Protein AF-A0A7J6VCU6-F1 (afdb_monomer_lite)

Radius of gyration: 18.71 Å; chains: 1; bounding box: 43×38×64 Å

Structure (mmCIF, N/CA/C/O backbone):
data_AF-A0A7J6VCU6-F1
#
_entry.id   AF-A0A7J6VCU6-F1
#
loop_
_atom_site.group_PDB
_atom_site.id
_atom_site.type_symbol
_atom_site.label_atom_id
_atom_site.label_alt_id
_atom_site.label_comp_id
_atom_site.label_asym_id
_atom_site.label_entity_id
_atom_site.label_seq_id
_atom_site.pdbx_PDB_ins_code
_atom_site.Cartn_x
_atom_site.Cartn_y
_atom_site.Cartn_z
_atom_site.occupancy
_atom_site.B_iso_or_equiv
_atom_site.auth_seq_id
_atom_site.auth_comp_id
_atom_site.auth_asym_id
_atom_site.auth_atom_id
_atom_site.pdbx_PDB_model_num
ATOM 1 N N . MET A 1 1 ? 3.923 26.140 -6.708 1.00 47.62 1 MET A N 1
ATOM 2 C CA . MET A 1 1 ? 3.793 25.578 -5.350 1.00 47.62 1 MET A CA 1
ATOM 3 C C . MET A 1 1 ? 2.346 25.799 -4.961 1.00 47.62 1 MET A C 1
ATOM 5 O O . MET A 1 1 ? 1.935 26.948 -4.936 1.00 47.62 1 MET A O 1
ATOM 9 N N . SER A 1 2 ? 1.550 24.738 -4.857 1.00 60.22 2 SER A N 1
ATOM 10 C CA . SER A 1 2 ? 0.140 24.808 -4.463 1.00 60.22 2 SER A CA 1
ATOM 11 C C . SER A 1 2 ? 0.067 25.193 -2.984 1.00 60.22 2 SER A C 1
ATOM 13 O O . SER A 1 2 ? 0.631 24.487 -2.150 1.00 60.22 2 SER A O 1
ATOM 15 N N . ASP A 1 3 ? -0.572 26.319 -2.660 1.00 79.31 3 ASP A N 1
ATOM 16 C CA . ASP A 1 3 ? -0.788 26.720 -1.266 1.00 79.31 3 ASP A CA 1
ATOM 17 C C . ASP A 1 3 ? -1.781 25.751 -0.617 1.00 79.31 3 ASP A C 1
ATOM 19 O O . ASP A 1 3 ? -2.964 25.720 -0.961 1.00 79.31 3 ASP A O 1
ATOM 23 N N . VAL A 1 4 ? -1.283 24.924 0.303 1.00 76.50 4 VAL A N 1
ATOM 24 C CA . VAL A 1 4 ? -2.099 23.978 1.068 1.00 76.50 4 VAL A CA 1
ATOM 25 C C . VAL A 1 4 ? -2.828 24.748 2.175 1.00 76.50 4 VAL A C 1
ATOM 27 O O . VAL A 1 4 ? -2.163 25.404 2.981 1.00 76.50 4 VAL A O 1
ATOM 30 N N . PRO A 1 5 ? -4.171 24.689 2.257 1.00 79.25 5 PRO A N 1
ATOM 31 C CA . PRO A 1 5 ? -4.910 25.365 3.317 1.00 79.25 5 PRO A CA 1
ATOM 32 C C . PRO A 1 5 ? -4.478 24.884 4.717 1.00 79.25 5 PRO A C 1
ATOM 34 O O . PRO A 1 5 ? -4.238 23.686 4.901 1.00 79.25 5 PRO A O 1
ATOM 37 N N . PRO A 1 6 ? -4.417 25.768 5.732 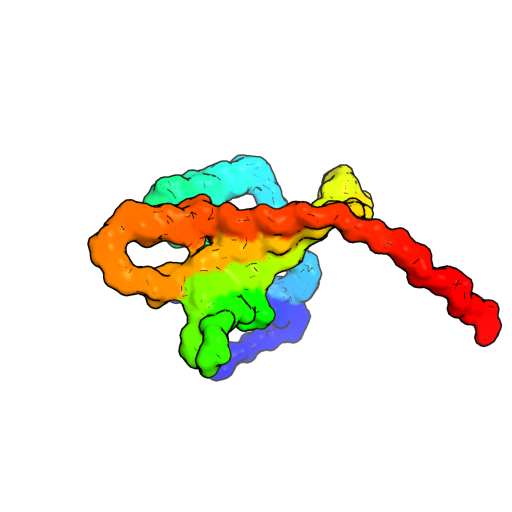1.00 77.44 6 PRO A N 1
ATOM 38 C CA . PRO A 1 6 ? -4.104 25.368 7.102 1.00 77.44 6 PRO A CA 1
ATOM 39 C C . PRO A 1 6 ? -5.054 24.270 7.594 1.00 77.44 6 PRO A C 1
ATOM 41 O O . PRO A 1 6 ? -6.272 24.398 7.477 1.00 77.44 6 PRO A O 1
ATOM 44 N N . GLY A 1 7 ? -4.503 23.189 8.150 1.00 71.12 7 GLY A N 1
ATOM 45 C CA . GLY A 1 7 ? -5.290 22.045 8.620 1.00 71.12 7 GLY A CA 1
ATOM 46 C C . GLY A 1 7 ? -5.612 20.997 7.550 1.00 71.12 7 GLY A C 1
ATOM 47 O O . GLY A 1 7 ? -6.357 20.063 7.842 1.00 71.12 7 GLY A O 1
ATOM 48 N N . PHE A 1 8 ? -5.054 21.120 6.343 1.00 70.25 8 PHE A N 1
ATOM 49 C CA . PHE A 1 8 ? -5.194 20.144 5.263 1.00 70.25 8 PHE A CA 1
ATOM 50 C C . PHE A 1 8 ? -3.838 19.547 4.858 1.00 70.25 8 PHE A C 1
ATOM 52 O O . PHE A 1 8 ? -2.791 20.172 5.003 1.00 70.25 8 PHE A O 1
ATOM 59 N N . ILE A 1 9 ? -3.872 18.323 4.337 1.00 71.00 9 ILE A N 1
ATOM 60 C CA . ILE A 1 9 ? -2.768 17.621 3.681 1.00 71.00 9 ILE A CA 1
ATOM 61 C C . ILE A 1 9 ? -3.106 17.551 2.192 1.00 71.00 9 ILE A C 1
ATOM 63 O O . ILE A 1 9 ? -4.227 17.194 1.829 1.00 71.00 9 ILE A O 1
ATOM 67 N N . ALA A 1 10 ? -2.147 17.888 1.330 1.00 74.94 10 ALA A N 1
ATOM 68 C CA . ALA A 1 10 ? -2.282 17.733 -0.114 1.00 74.94 10 ALA A CA 1
ATOM 69 C C . ALA A 1 10 ? -1.760 16.359 -0.551 1.00 74.94 10 ALA A C 1
ATOM 71 O O . ALA A 1 10 ? -0.588 16.042 -0.345 1.00 74.94 10 ALA A O 1
ATOM 72 N N . ILE A 1 11 ? -2.627 15.555 -1.165 1.00 64.81 11 ILE A N 1
ATOM 73 C CA . ILE A 1 11 ? -2.268 14.289 -1.805 1.00 64.81 11 ILE A CA 1
ATOM 74 C C . ILE A 1 11 ? -2.185 14.533 -3.315 1.00 64.81 11 ILE A C 1
ATOM 76 O O . ILE A 1 11 ? -3.211 14.836 -3.928 1.00 64.81 11 ILE A O 1
ATOM 80 N N . PRO A 1 12 ? -0.999 14.406 -3.935 1.00 54.47 12 PRO A N 1
ATOM 81 C CA . PRO A 1 12 ? -0.861 14.555 -5.378 1.00 54.47 12 PRO A CA 1
ATOM 82 C C . PRO A 1 12 ? -1.620 13.438 -6.103 1.00 54.47 12 PRO A C 1
ATOM 84 O O . PRO A 1 12 ? -1.376 12.262 -5.835 1.00 54.47 12 PRO A O 1
ATOM 87 N N . THR A 1 13 ? -2.504 13.787 -7.040 1.00 57.50 13 THR A N 1
ATOM 88 C CA . THR A 1 13 ? -3.185 12.819 -7.920 1.00 57.50 13 THR A CA 1
ATOM 89 C C . THR A 1 13 ? -2.992 13.188 -9.392 1.00 57.50 13 THR A C 1
ATOM 91 O O . THR A 1 13 ? -2.609 14.315 -9.713 1.00 57.50 13 THR A O 1
ATOM 94 N N . GLU A 1 14 ? -3.294 12.265 -10.311 1.00 50.50 14 GLU A N 1
ATOM 95 C CA . GLU A 1 14 ? -3.231 12.519 -11.763 1.00 50.50 14 GLU A CA 1
ATOM 96 C C . GLU A 1 14 ? -4.181 13.640 -12.231 1.00 50.50 14 GLU A C 1
ATOM 98 O O . GLU A 1 14 ? -3.988 14.219 -13.300 1.00 50.50 14 GLU A O 1
ATOM 103 N N . HIS A 1 15 ? -5.196 13.970 -11.426 1.00 61.53 15 HIS A N 1
ATOM 104 C CA . HIS A 1 15 ? -6.216 14.976 -11.729 1.00 61.53 15 HIS A CA 1
ATOM 105 C C . HIS A 1 15 ? -6.068 16.270 -10.908 1.00 61.53 15 HIS A C 1
ATOM 107 O O . HIS A 1 15 ? -6.957 17.121 -10.946 1.00 61.53 15 HIS A O 1
ATOM 113 N N . GLY A 1 16 ? -4.952 16.436 -10.190 1.00 67.75 16 GLY A N 1
ATOM 114 C CA . GLY A 1 16 ? -4.676 17.585 -9.322 1.00 67.75 16 GLY A CA 1
ATOM 115 C C . GLY A 1 16 ? -4.503 17.197 -7.852 1.00 67.75 16 GLY A C 1
ATOM 116 O O . GLY A 1 16 ? -4.662 16.037 -7.474 1.00 67.75 16 GLY A O 1
ATOM 117 N N . ASP A 1 17 ? -4.151 18.165 -7.010 1.00 69.25 17 ASP A N 1
ATOM 118 C CA . ASP A 1 17 ? -3.942 17.918 -5.581 1.00 69.25 17 ASP A CA 1
ATOM 119 C C . ASP A 1 17 ? -5.286 17.725 -4.860 1.00 69.25 17 ASP A C 1
ATOM 121 O O . ASP A 1 17 ? -6.175 18.578 -4.917 1.00 69.25 17 ASP A O 1
ATOM 125 N N . LEU A 1 18 ? -5.432 16.600 -4.160 1.00 69.75 18 LEU A N 1
ATOM 126 C CA . LEU A 1 18 ? -6.557 16.334 -3.272 1.00 69.75 18 LEU A CA 1
ATOM 127 C C . LEU A 1 18 ? -6.235 16.881 -1.878 1.00 69.75 18 LEU A C 1
ATOM 129 O O . LEU A 1 18 ? -5.308 16.407 -1.224 1.00 69.75 18 LEU A O 1
ATOM 133 N N . PHE A 1 19 ? -7.015 17.849 -1.399 1.00 76.38 19 PHE A N 1
ATOM 134 C CA . PHE A 1 19 ? -6.862 18.398 -0.052 1.00 76.38 19 PHE A CA 1
ATOM 135 C C . PHE A 1 19 ? -7.726 17.622 0.942 1.00 76.38 19 PHE A C 1
ATOM 137 O O . PHE A 1 19 ? -8.955 17.687 0.893 1.00 76.38 19 PHE A O 1
ATOM 144 N N . LEU A 1 20 ? -7.091 16.907 1.868 1.00 69.19 20 LEU A N 1
ATOM 145 C CA . LEU A 1 20 ? -7.770 16.206 2.958 1.00 69.19 20 LEU A CA 1
ATOM 146 C C . LEU A 1 20 ? -7.536 16.927 4.276 1.00 69.19 20 LEU A C 1
ATOM 148 O O . LEU A 1 20 ? -6.405 17.278 4.590 1.00 69.19 20 LEU A O 1
ATOM 152 N N . ALA A 1 21 ? -8.588 17.124 5.066 1.00 70.00 21 ALA A N 1
ATOM 153 C CA . ALA A 1 21 ? -8.430 17.651 6.415 1.00 70.00 21 ALA A CA 1
ATOM 154 C C . ALA A 1 21 ? -7.552 16.705 7.254 1.00 70.00 21 ALA A C 1
ATOM 156 O O . ALA A 1 21 ? -7.650 15.479 7.140 1.00 70.00 21 ALA A O 1
ATOM 157 N N . ILE A 1 22 ? -6.710 17.261 8.121 1.00 60.53 22 ILE A N 1
ATOM 158 C CA . ILE A 1 22 ? -5.933 16.478 9.085 1.00 60.53 22 ILE A CA 1
ATOM 159 C C . ILE A 1 22 ? -6.909 15.674 9.956 1.00 60.53 22 ILE A C 1
ATOM 161 O O . ILE A 1 22 ? -7.876 16.212 10.491 1.00 60.53 22 ILE A O 1
ATOM 165 N N . GLY A 1 23 ? -6.671 14.366 10.069 1.00 61.97 23 GLY A N 1
ATOM 166 C CA . GLY A 1 23 ? -7.568 13.438 10.767 1.00 61.97 23 GLY A CA 1
ATOM 167 C C . GLY A 1 23 ? -8.668 12.823 9.895 1.00 61.97 23 GLY A C 1
ATOM 168 O O . GLY A 1 23 ? -9.434 12.000 10.399 1.00 61.97 23 GLY A O 1
ATOM 169 N N . PHE A 1 24 ? -8.741 13.156 8.600 1.00 62.34 24 PHE A N 1
ATOM 170 C CA . PHE A 1 24 ? -9.598 12.440 7.654 1.00 62.34 24 PHE A CA 1
ATOM 171 C C . PHE A 1 24 ? -9.201 10.959 7.609 1.00 62.34 24 PHE A C 1
ATOM 173 O O . PHE A 1 24 ? -8.054 10.617 7.320 1.00 62.34 24 PHE A O 1
ATOM 180 N N . LYS A 1 25 ? -10.157 10.074 7.904 1.00 61.59 25 LYS A N 1
ATOM 181 C CA . LYS A 1 25 ? -9.966 8.622 7.853 1.00 61.59 25 LYS A CA 1
ATOM 182 C C . LYS A 1 25 ? -10.743 8.048 6.682 1.00 61.59 25 LYS A C 1
ATOM 184 O O . LYS A 1 25 ? -11.918 8.353 6.488 1.00 61.59 25 LYS A O 1
ATOM 189 N N . PHE A 1 26 ? -10.090 7.175 5.928 1.00 65.62 26 PHE A N 1
ATOM 190 C CA . PHE A 1 26 ? -10.750 6.397 4.896 1.00 65.62 26 PHE A CA 1
ATOM 191 C C . PHE A 1 26 ? -11.660 5.342 5.547 1.00 65.62 26 PHE A C 1
ATOM 193 O O . PHE A 1 26 ? -11.179 4.334 6.056 1.00 65.62 26 PHE A O 1
ATOM 200 N N . ALA A 1 27 ? -12.970 5.600 5.561 1.00 67.62 27 ALA A N 1
ATOM 201 C CA . ALA A 1 27 ? -13.993 4.718 6.133 1.00 67.62 27 ALA A CA 1
ATOM 202 C C . ALA A 1 27 ? -15.144 4.468 5.132 1.00 67.62 27 ALA A C 1
ATOM 204 O O . ALA A 1 27 ? -16.281 4.877 5.381 1.00 67.62 27 ALA A O 1
ATOM 205 N N . PRO A 1 28 ? -14.859 3.862 3.964 1.00 72.94 28 PRO A N 1
ATOM 206 C CA . PRO A 1 28 ? -15.880 3.562 2.966 1.00 72.94 28 PRO A CA 1
ATOM 207 C C . PRO A 1 28 ? -16.842 2.478 3.467 1.00 72.94 28 PRO A C 1
ATOM 209 O O . PRO A 1 28 ? -16.467 1.588 4.229 1.00 72.94 28 PRO A O 1
ATOM 212 N N . LYS A 1 29 ? -18.076 2.502 2.971 1.00 76.12 29 LYS A N 1
ATOM 213 C CA . LYS A 1 29 ? -19.034 1.403 3.163 1.00 76.12 29 LYS A CA 1
ATOM 214 C C . LYS A 1 29 ? -18.695 0.226 2.247 1.00 76.12 29 LYS A C 1
ATOM 216 O O . LYS A 1 29 ? -18.133 0.425 1.170 1.00 76.12 29 LYS A O 1
ATOM 221 N N . ASP A 1 30 ? -19.165 -0.976 2.581 1.00 79.81 30 ASP A N 1
ATOM 222 C CA . ASP A 1 30 ? -18.999 -2.178 1.740 1.00 79.81 30 ASP A CA 1
ATOM 223 C C . ASP A 1 30 ? -19.424 -1.947 0.284 1.00 79.81 30 ASP A C 1
ATOM 225 O O . ASP A 1 30 ? -18.744 -2.342 -0.661 1.00 79.81 30 ASP A O 1
ATOM 229 N N . VAL A 1 31 ? -20.534 -1.234 0.080 1.00 77.06 31 VAL A N 1
ATOM 230 C CA . VAL A 1 31 ? -21.025 -0.899 -1.262 1.00 77.06 31 VAL A CA 1
ATOM 231 C C . VAL A 1 31 ? -20.067 0.013 -2.032 1.00 77.06 31 VAL A C 1
ATOM 233 O O . VAL A 1 31 ? -19.946 -0.125 -3.248 1.00 77.06 31 VAL A O 1
ATOM 236 N N . GLU A 1 32 ? -19.378 0.926 -1.350 1.00 72.06 32 GLU A N 1
ATOM 237 C CA . GLU A 1 32 ? -18.408 1.847 -1.950 1.00 72.06 32 GLU A CA 1
ATOM 238 C C . GLU A 1 32 ? -17.106 1.109 -2.258 1.00 72.06 32 GLU A C 1
ATOM 240 O O . GLU A 1 32 ? -16.594 1.227 -3.373 1.00 72.06 32 GLU A O 1
ATOM 245 N N . LEU A 1 33 ? -16.640 0.260 -1.334 1.00 73.25 33 LEU A N 1
ATOM 246 C CA . LEU A 1 33 ? -15.521 -0.657 -1.558 1.00 73.25 33 LEU A CA 1
ATOM 247 C C . LEU A 1 33 ? -15.767 -1.534 -2.786 1.00 73.25 33 LEU A C 1
ATOM 249 O O . LEU A 1 33 ? -14.905 -1.644 -3.652 1.00 73.25 33 LEU A O 1
ATOM 253 N N . VAL A 1 34 ? -16.960 -2.110 -2.930 1.00 77.81 34 VAL A N 1
ATOM 254 C CA . VAL A 1 34 ? -17.261 -2.966 -4.081 1.00 77.81 34 VAL A CA 1
ATOM 255 C C . VAL A 1 34 ? -17.427 -2.151 -5.367 1.00 77.81 34 VAL A C 1
ATOM 257 O O . VAL A 1 34 ? -16.788 -2.463 -6.374 1.00 77.81 34 VAL A O 1
ATOM 260 N N . LYS A 1 35 ? -18.271 -1.108 -5.373 1.00 75.12 35 LYS A N 1
ATOM 261 C CA . LYS A 1 35 ? -18.627 -0.377 -6.606 1.00 75.12 35 LYS A CA 1
ATOM 262 C C . LYS A 1 35 ? -17.513 0.513 -7.138 1.00 75.12 35 LYS A C 1
ATOM 264 O O . LYS A 1 35 ? -17.380 0.608 -8.357 1.00 75.12 35 LYS A O 1
ATOM 269 N N . SER A 1 36 ? -16.770 1.167 -6.252 1.00 69.38 36 SER A N 1
ATOM 270 C CA . SER A 1 36 ? -15.818 2.216 -6.627 1.00 69.38 36 SER A CA 1
ATOM 271 C C . SER A 1 36 ? -14.366 1.755 -6.542 1.00 69.38 36 SER A C 1
ATOM 273 O O . SER A 1 36 ? -13.536 2.283 -7.274 1.00 69.38 36 SER A O 1
ATOM 275 N N . TYR A 1 37 ? -14.052 0.756 -5.707 1.00 72.38 37 TYR A N 1
ATOM 276 C CA . TYR A 1 37 ? -12.681 0.257 -5.550 1.00 72.38 37 TYR A CA 1
ATOM 277 C C . TYR A 1 37 ? -12.492 -1.094 -6.242 1.00 72.38 37 TYR A C 1
ATOM 279 O O . TYR A 1 37 ? -11.762 -1.187 -7.226 1.00 72.38 37 TYR A O 1
ATOM 287 N N . LEU A 1 38 ? -13.190 -2.140 -5.794 1.00 72.56 38 LEU A N 1
ATOM 288 C CA . LEU A 1 38 ? -13.012 -3.500 -6.304 1.00 72.56 38 LEU A CA 1
ATOM 289 C C . LEU A 1 38 ? -13.399 -3.611 -7.778 1.00 72.56 38 LEU A C 1
ATOM 291 O O . LEU A 1 38 ? -12.633 -4.138 -8.581 1.00 72.56 38 LEU A O 1
ATOM 295 N N . LYS A 1 39 ? -14.565 -3.074 -8.155 1.00 75.56 39 LYS A N 1
ATOM 296 C CA . LYS A 1 39 ? -15.022 -3.069 -9.548 1.00 75.56 39 LYS A CA 1
ATOM 297 C C . LYS A 1 39 ? -14.013 -2.360 -10.454 1.00 75.56 39 LYS A C 1
ATOM 299 O O . LYS A 1 39 ? -13.647 -2.906 -11.491 1.00 75.56 39 LYS A O 1
ATOM 304 N N . ASN A 1 40 ? -13.531 -1.184 -10.057 1.00 70.69 40 ASN A N 1
ATOM 305 C CA . ASN A 1 40 ? -12.560 -0.425 -10.845 1.00 70.69 40 ASN A CA 1
ATOM 306 C C . ASN A 1 40 ? -11.220 -1.164 -10.957 1.00 70.69 40 ASN A C 1
ATOM 308 O O . ASN A 1 40 ? -10.710 -1.290 -12.068 1.00 70.69 40 ASN A O 1
ATOM 312 N N . LYS A 1 41 ? -10.739 -1.775 -9.868 1.00 65.12 41 LYS A N 1
ATOM 313 C CA . LYS A 1 41 ? -9.526 -2.608 -9.863 1.00 65.12 41 LYS A CA 1
ATOM 314 C C . LYS A 1 41 ? -9.639 -3.843 -10.767 1.00 65.12 41 LYS A C 1
ATOM 316 O O . LYS A 1 41 ? -8.691 -4.191 -11.464 1.00 65.12 41 LYS A O 1
ATOM 321 N N . VAL A 1 42 ? -10.800 -4.500 -10.811 1.00 71.25 42 VAL A N 1
ATOM 322 C CA . VAL A 1 42 ? -11.036 -5.645 -11.714 1.00 71.25 42 VAL A CA 1
ATOM 323 C C . VAL A 1 42 ? -10.984 -5.215 -13.182 1.00 71.25 42 VAL A C 1
ATOM 325 O O . VAL A 1 42 ? -10.378 -5.912 -14.001 1.00 71.25 42 VAL A O 1
ATOM 328 N N . TYR A 1 43 ? -11.583 -4.064 -13.501 1.00 74.50 43 TYR A N 1
ATOM 329 C CA . TYR A 1 43 ? -11.661 -3.526 -14.861 1.00 74.50 43 TYR A CA 1
ATOM 330 C C . TYR A 1 43 ? -10.452 -2.672 -15.282 1.00 74.50 43 TYR A C 1
ATOM 332 O O . TYR A 1 43 ? -10.494 -2.123 -16.380 1.00 74.50 43 TYR A O 1
ATOM 340 N N . GLY A 1 44 ? -9.413 -2.539 -14.447 1.00 66.19 44 GLY A N 1
ATOM 341 C CA . GLY A 1 44 ? -8.241 -1.702 -14.747 1.00 66.19 44 GLY A CA 1
ATOM 342 C C . GLY A 1 44 ? -8.592 -0.223 -14.949 1.00 66.19 44 GLY A C 1
ATOM 343 O O . GLY A 1 44 ? -8.024 0.445 -15.805 1.00 66.19 44 GLY A O 1
ATOM 344 N N . ARG A 1 45 ? -9.610 0.274 -14.236 1.00 67.75 45 ARG A N 1
ATOM 345 C CA . ARG A 1 45 ? -10.018 1.687 -14.276 1.00 67.75 45 ARG A CA 1
ATOM 346 C C . ARG A 1 45 ? -9.250 2.478 -13.226 1.00 67.75 45 ARG A C 1
ATOM 348 O O . ARG A 1 45 ? -8.891 1.916 -12.192 1.00 67.75 45 ARG A O 1
ATOM 355 N N . SER A 1 46 ? -9.083 3.780 -13.461 1.00 60.09 46 SER A N 1
ATOM 356 C CA . SER A 1 46 ? -8.441 4.677 -12.501 1.00 60.09 46 SER A CA 1
ATOM 357 C C . SER A 1 46 ? -9.124 4.597 -11.135 1.00 60.09 46 SER A C 1
ATOM 359 O O . SER A 1 46 ? -10.357 4.602 -11.010 1.00 60.09 46 SER A O 1
ATOM 361 N N . MET A 1 47 ? -8.302 4.449 -10.099 1.00 63.72 47 MET A N 1
ATOM 362 C CA . MET A 1 47 ? -8.781 4.386 -8.726 1.00 63.72 47 MET A CA 1
ATOM 363 C C . MET A 1 47 ? -9.125 5.798 -8.236 1.00 63.72 47 MET A C 1
ATOM 365 O O . MET A 1 47 ? -8.462 6.755 -8.628 1.00 63.72 47 MET A O 1
ATOM 369 N N . PRO A 1 48 ? -10.125 5.958 -7.346 1.00 57.88 48 PRO A N 1
ATOM 370 C CA . PRO A 1 48 ? -10.518 7.277 -6.838 1.00 57.88 48 PRO A CA 1
ATOM 371 C C . PRO A 1 48 ? -9.393 8.022 -6.104 1.00 57.88 48 PRO A C 1
ATOM 373 O O . PRO A 1 48 ? -9.442 9.240 -5.977 1.00 57.88 48 PRO A O 1
ATOM 376 N N . CYS A 1 49 ? -8.406 7.286 -5.590 1.00 55.81 49 CYS A N 1
ATOM 377 C CA . CYS A 1 49 ? -7.198 7.823 -4.986 1.00 55.81 49 CYS A CA 1
ATOM 378 C C . CYS A 1 49 ? -6.082 6.785 -5.141 1.00 55.81 49 CYS A C 1
ATOM 380 O O . CYS A 1 49 ? -6.221 5.649 -4.677 1.00 55.81 49 CYS A O 1
ATOM 382 N N . GLU A 1 50 ? -4.990 7.167 -5.795 1.00 54.06 50 GLU A N 1
ATOM 383 C CA . GLU A 1 50 ? -3.731 6.439 -5.715 1.00 54.06 50 GLU A CA 1
ATOM 384 C C . GLU A 1 50 ? -2.883 7.113 -4.650 1.00 54.06 50 GLU A C 1
ATOM 386 O O . GLU A 1 50 ? -2.346 8.202 -4.843 1.00 54.06 50 GLU A O 1
ATOM 391 N N . VAL A 1 51 ? -2.801 6.481 -3.484 1.00 50.44 51 VAL A N 1
ATOM 392 C CA . VAL A 1 51 ? -1.943 6.964 -2.409 1.00 50.44 51 VAL A CA 1
ATOM 393 C C . VAL A 1 51 ? -0.498 6.642 -2.794 1.00 50.44 51 VAL A C 1
ATOM 395 O O . VAL A 1 51 ? 0.003 5.544 -2.558 1.00 50.44 51 VAL A O 1
ATOM 398 N N . ALA A 1 52 ? 0.155 7.590 -3.464 1.00 48.00 52 ALA A N 1
ATOM 399 C CA . ALA A 1 52 ? 1.578 7.536 -3.761 1.00 48.00 52 ALA A CA 1
ATOM 400 C C . ALA A 1 52 ? 2.368 7.988 -2.522 1.00 48.00 52 ALA A C 1
ATOM 402 O O . ALA A 1 52 ? 2.865 9.112 -2.454 1.00 48.00 52 ALA A O 1
ATOM 403 N N . GLU A 1 53 ? 2.466 7.122 -1.514 1.00 53.66 53 GLU A N 1
ATOM 404 C CA . GLU A 1 53 ? 3.308 7.375 -0.340 1.00 53.66 53 GLU A CA 1
ATOM 405 C C . GLU A 1 53 ? 4.791 7.292 -0.751 1.00 53.66 53 GLU A C 1
ATOM 407 O O . GLU A 1 53 ? 5.349 6.214 -0.966 1.00 53.66 53 GLU A O 1
ATOM 412 N N . ARG A 1 54 ? 5.429 8.461 -0.933 1.00 53.06 54 ARG A N 1
ATOM 413 C CA . ARG A 1 54 ? 6.845 8.577 -1.339 1.00 53.06 54 ARG A CA 1
ATOM 414 C C . ARG A 1 54 ? 7.808 7.995 -0.304 1.00 53.06 54 ARG A C 1
ATOM 416 O O . ARG A 1 54 ? 8.860 7.503 -0.698 1.00 53.06 54 ARG A O 1
ATOM 423 N N . ASP A 1 55 ? 7.423 7.994 0.967 1.00 62.75 55 ASP A N 1
ATOM 424 C CA . ASP A 1 55 ? 8.266 7.547 2.083 1.00 62.75 55 ASP A CA 1
ATOM 425 C C . ASP A 1 55 ? 8.325 6.012 2.221 1.00 62.75 55 ASP A C 1
ATOM 427 O O . ASP A 1 55 ? 9.112 5.480 2.998 1.00 62.75 55 ASP A O 1
ATOM 431 N N . ASN A 1 56 ? 7.556 5.287 1.400 1.00 78.88 56 ASN A N 1
ATOM 432 C CA . ASN A 1 56 ? 7.417 3.830 1.461 1.00 78.88 56 ASN A CA 1
ATOM 433 C C . ASN A 1 56 ? 8.191 3.097 0.351 1.00 78.88 56 ASN A C 1
ATOM 435 O O . ASN A 1 56 ? 7.911 1.934 0.054 1.00 78.88 56 ASN A O 1
ATOM 439 N N . GLN A 1 57 ? 9.130 3.767 -0.321 1.00 88.50 57 GLN A N 1
ATOM 440 C CA . GLN A 1 57 ? 9.859 3.204 -1.460 1.00 88.50 57 GLN A CA 1
ATOM 441 C C . GLN A 1 57 ? 10.928 2.193 -1.031 1.00 88.50 57 GLN A C 1
ATOM 443 O O . GLN A 1 57 ? 11.762 2.464 -0.172 1.00 88.50 57 GLN A O 1
ATOM 448 N N . ILE A 1 58 ? 10.954 1.045 -1.706 1.00 87.38 58 ILE A N 1
ATOM 449 C CA . ILE A 1 58 ? 12.057 0.085 -1.658 1.00 87.38 58 ILE A CA 1
ATOM 450 C C . ILE A 1 58 ? 12.900 0.299 -2.908 1.00 87.38 58 ILE A C 1
ATOM 452 O O . ILE A 1 58 ? 12.414 0.119 -4.029 1.00 87.38 58 ILE A O 1
ATOM 456 N N . LEU A 1 59 ? 14.156 0.683 -2.709 1.00 89.69 59 LEU A N 1
ATOM 457 C CA . LEU A 1 59 ? 15.116 0.904 -3.782 1.00 89.69 59 LEU A CA 1
ATOM 458 C C . LEU A 1 59 ? 15.923 -0.366 -4.079 1.00 89.69 59 LEU A C 1
ATOM 460 O O . LEU A 1 59 ? 16.028 -1.265 -3.246 1.00 89.69 59 LEU A O 1
ATOM 464 N N . ASP A 1 60 ? 16.477 -0.429 -5.285 1.00 86.44 60 ASP A N 1
ATOM 465 C CA . ASP A 1 60 ? 17.491 -1.415 -5.657 1.00 86.44 60 ASP A CA 1
ATOM 466 C C . ASP A 1 60 ? 18.812 -1.153 -4.908 1.00 86.44 60 ASP A C 1
ATOM 468 O O . ASP A 1 60 ? 18.994 -0.100 -4.296 1.00 86.44 60 ASP A O 1
ATOM 472 N N . MET A 1 61 ? 19.763 -2.082 -4.990 1.00 86.31 61 MET A N 1
ATOM 473 C CA . MET A 1 61 ? 21.058 -2.021 -4.297 1.00 86.31 61 MET A CA 1
ATOM 474 C C . MET A 1 61 ? 21.851 -0.737 -4.586 1.00 86.31 61 MET A C 1
ATOM 476 O O . MET A 1 61 ? 22.583 -0.247 -3.728 1.00 86.31 61 MET A O 1
ATOM 480 N N . ASN A 1 62 ? 21.697 -0.181 -5.789 1.00 90.50 62 ASN A N 1
ATOM 481 C CA . ASN A 1 62 ? 22.361 1.052 -6.215 1.00 90.50 62 ASN A CA 1
ATOM 482 C C . ASN A 1 62 ? 21.616 2.328 -5.775 1.00 90.50 62 ASN A C 1
ATOM 484 O O . ASN A 1 62 ? 22.098 3.430 -6.023 1.00 90.50 62 ASN A O 1
ATOM 488 N N . HIS A 1 63 ? 20.453 2.190 -5.127 1.00 85.19 63 HIS A N 1
ATOM 489 C CA . HIS A 1 63 ? 19.579 3.276 -4.670 1.00 85.19 63 HIS A CA 1
ATOM 490 C C . HIS A 1 63 ? 19.123 4.268 -5.759 1.00 85.19 63 HIS A C 1
ATOM 492 O O . HIS A 1 63 ? 18.695 5.379 -5.457 1.00 85.19 63 HIS A O 1
ATOM 498 N N . ASP A 1 64 ? 19.175 3.876 -7.029 1.00 86.44 64 ASP A N 1
ATOM 499 C CA . ASP A 1 64 ? 18.826 4.704 -8.190 1.00 86.44 64 ASP A CA 1
ATOM 500 C C . ASP A 1 64 ? 17.474 4.327 -8.817 1.00 86.44 64 ASP A C 1
ATOM 502 O O . ASP A 1 64 ? 16.874 5.106 -9.562 1.00 86.44 64 ASP A O 1
ATOM 506 N N . LYS A 1 65 ? 16.964 3.135 -8.494 1.00 86.81 65 LYS A N 1
ATOM 507 C CA . LYS A 1 65 ? 15.720 2.591 -9.035 1.00 86.81 65 LYS A CA 1
ATOM 508 C C . LYS A 1 65 ? 14.779 2.147 -7.924 1.00 86.81 65 LYS A C 1
ATOM 510 O O . LYS A 1 65 ? 15.134 1.332 -7.081 1.00 86.81 65 LYS A O 1
ATOM 515 N N . VAL A 1 66 ? 13.534 2.617 -7.978 1.00 89.06 66 VAL A N 1
ATOM 516 C CA . VAL A 1 66 ? 12.452 2.145 -7.102 1.00 89.06 66 VAL A CA 1
ATOM 517 C C . VAL A 1 66 ? 11.951 0.789 -7.594 1.00 89.06 66 VAL A C 1
ATOM 519 O O . VAL A 1 66 ? 11.420 0.698 -8.704 1.00 89.06 66 VAL A O 1
ATOM 522 N N . LEU A 1 67 ? 12.079 -0.246 -6.766 1.00 89.69 67 LEU A N 1
ATOM 523 C CA . LEU A 1 67 ? 11.613 -1.602 -7.055 1.00 89.69 67 LEU A CA 1
ATOM 524 C C . LEU A 1 67 ? 10.167 -1.838 -6.607 1.00 89.69 67 LEU A C 1
ATOM 526 O O . LEU A 1 67 ? 9.382 -2.469 -7.314 1.00 89.69 67 LEU A O 1
ATOM 530 N N . ALA A 1 68 ? 9.801 -1.337 -5.433 1.00 88.94 68 ALA A N 1
ATOM 531 C CA . ALA A 1 68 ? 8.500 -1.601 -4.833 1.00 88.94 68 ALA A CA 1
ATOM 532 C C . ALA A 1 68 ? 8.105 -0.503 -3.842 1.00 88.94 68 ALA A C 1
ATOM 534 O O . ALA A 1 68 ? 8.901 0.376 -3.518 1.00 88.94 68 ALA A O 1
ATOM 535 N N . TYR A 1 69 ? 6.876 -0.592 -3.350 1.00 88.00 69 TYR A N 1
ATOM 536 C CA . TYR A 1 69 ? 6.334 0.225 -2.272 1.00 88.00 69 TYR A CA 1
ATOM 537 C C . TYR A 1 69 ? 5.907 -0.691 -1.123 1.00 88.00 69 TYR A C 1
ATOM 539 O O . TYR A 1 69 ? 5.321 -1.745 -1.384 1.00 88.00 69 TYR A O 1
ATOM 547 N N . LYS A 1 70 ? 6.203 -0.309 0.122 1.00 86.38 70 LYS A N 1
ATOM 548 C CA . LYS A 1 70 ? 5.880 -1.071 1.335 1.00 86.38 70 LYS A CA 1
ATOM 549 C C . LYS A 1 70 ? 4.970 -0.270 2.260 1.00 86.38 70 LYS A C 1
ATOM 551 O O . LYS A 1 70 ? 5.424 0.684 2.876 1.00 86.38 70 LYS A O 1
ATOM 556 N N . ASN A 1 71 ? 3.739 -0.724 2.441 1.00 84.12 71 ASN A N 1
ATOM 557 C CA . ASN A 1 71 ? 2.821 -0.161 3.427 1.00 84.12 71 ASN A CA 1
ATOM 558 C C . ASN A 1 71 ? 2.808 -1.037 4.681 1.00 84.12 71 ASN A C 1
ATOM 560 O O . ASN A 1 71 ? 2.776 -2.264 4.581 1.00 84.12 71 ASN A O 1
ATOM 564 N N . VAL A 1 72 ? 2.808 -0.421 5.860 1.00 81.38 72 VAL A N 1
ATOM 565 C CA . VAL A 1 72 ? 2.654 -1.131 7.136 1.00 81.38 72 VAL A CA 1
ATOM 566 C C . VAL A 1 72 ? 1.254 -0.864 7.668 1.00 81.38 72 VAL A C 1
ATOM 568 O O . VAL A 1 72 ? 0.881 0.279 7.915 1.00 81.38 72 VAL A O 1
ATOM 571 N N . LEU A 1 73 ? 0.473 -1.926 7.831 1.00 82.25 73 LEU A N 1
ATOM 572 C CA . LEU A 1 73 ? -0.878 -1.884 8.368 1.00 82.25 73 LEU A CA 1
ATOM 573 C C . LEU A 1 73 ? -0.904 -2.569 9.730 1.00 82.25 73 LEU A C 1
ATOM 575 O O . LEU A 1 73 ? -0.262 -3.601 9.927 1.00 82.25 73 LEU A O 1
ATOM 579 N N . VAL A 1 74 ? -1.698 -2.032 10.649 1.00 77.50 74 VAL A N 1
ATOM 580 C CA . VAL A 1 74 ? -2.001 -2.693 11.919 1.00 77.50 74 VAL A CA 1
ATOM 581 C C . VAL A 1 74 ? -3.475 -3.044 11.942 1.00 77.50 74 VAL A C 1
ATOM 583 O O . VAL A 1 74 ? -4.323 -2.225 11.584 1.00 77.50 74 VAL A O 1
ATOM 586 N N . PHE A 1 75 ? -3.780 -4.278 12.328 1.00 75.50 75 PHE A N 1
ATOM 587 C CA . PHE A 1 75 ? -5.162 -4.727 12.402 1.00 75.50 75 PHE A CA 1
ATOM 588 C C . PHE A 1 75 ? -5.817 -4.229 13.693 1.00 75.50 75 PHE A C 1
ATOM 590 O O . PHE A 1 75 ? -5.184 -4.234 14.748 1.00 75.50 75 PHE A O 1
ATOM 597 N N . TYR A 1 76 ? -7.083 -3.830 13.621 1.00 73.88 76 TYR A N 1
ATOM 598 C CA . TYR A 1 76 ? -7.881 -3.418 14.775 1.00 73.88 76 TYR A CA 1
ATOM 599 C C . TYR A 1 76 ? -9.016 -4.418 14.987 1.00 73.88 76 TYR A C 1
ATOM 601 O O . TYR A 1 76 ? -9.646 -4.863 14.030 1.00 73.88 76 TYR A O 1
ATOM 609 N N . GLN A 1 77 ? -9.280 -4.770 16.240 1.00 64.94 77 GLN A N 1
ATOM 610 C CA . GLN A 1 77 ? -10.421 -5.586 16.631 1.00 64.94 77 GLN A CA 1
ATOM 611 C C . GLN A 1 77 ?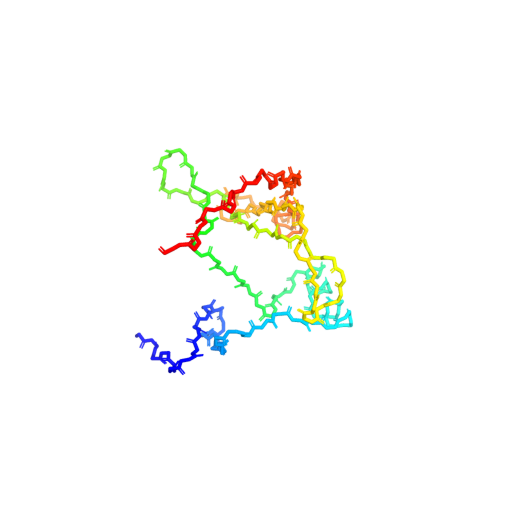 -11.627 -4.689 16.942 1.00 64.94 77 GLN A C 1
ATOM 613 O O . GLN A 1 77 ? -11.516 -3.765 17.745 1.00 64.94 77 GLN A O 1
ATOM 618 N N . GLY A 1 78 ? -12.788 -5.006 16.363 1.00 72.38 78 GLY A N 1
ATOM 619 C CA . GLY A 1 78 ? -14.032 -4.246 16.534 1.00 72.38 78 GLY A CA 1
ATOM 620 C C . GLY A 1 78 ? -14.237 -3.167 15.467 1.00 72.38 78 GLY A C 1
ATOM 621 O O . GLY A 1 78 ? -13.475 -3.072 14.507 1.00 72.38 78 GLY A O 1
ATOM 622 N N . ASP A 1 79 ? -15.285 -2.362 15.633 1.00 63.28 79 ASP A N 1
ATOM 623 C CA . ASP A 1 79 ? -15.696 -1.380 14.630 1.00 63.28 79 ASP A CA 1
ATOM 624 C C . ASP A 1 79 ? -15.004 -0.024 14.814 1.00 63.28 79 ASP A C 1
ATOM 626 O O . ASP A 1 79 ? -14.838 0.489 15.925 1.00 63.28 79 ASP A O 1
ATOM 630 N N . SER A 1 80 ? -14.644 0.608 13.697 1.00 53.97 80 SER A N 1
ATOM 631 C CA . SER A 1 80 ? -14.214 2.009 13.688 1.00 53.97 80 SER A CA 1
ATOM 632 C C . SER A 1 80 ? -15.327 2.919 14.237 1.00 53.97 80 SER A C 1
ATOM 634 O O . SER A 1 80 ? -16.494 2.711 13.898 1.00 53.97 80 SER A O 1
ATOM 636 N N . PRO A 1 81 ? -15.013 3.955 15.041 1.00 59.44 81 PRO A N 1
ATOM 637 C CA . PRO A 1 81 ? -13.679 4.427 15.433 1.00 59.44 81 PRO A CA 1
ATOM 638 C C . PRO A 1 81 ? -13.128 3.798 16.723 1.00 59.44 81 PRO A C 1
ATOM 640 O O . PRO A 1 81 ? -12.013 4.132 17.114 1.00 59.44 81 PRO A O 1
ATOM 643 N N . ASN A 1 82 ? -13.889 2.923 17.382 1.00 65.38 82 ASN A N 1
ATOM 644 C CA . ASN A 1 82 ? -13.610 2.433 18.738 1.00 65.38 82 ASN A CA 1
ATOM 645 C C . ASN A 1 82 ? -12.835 1.105 18.762 1.00 65.38 82 ASN A C 1
ATOM 647 O O . ASN A 1 82 ? -12.708 0.484 19.816 1.00 65.38 82 ASN A O 1
ATOM 651 N N . GLY A 1 83 ? -12.355 0.648 17.604 1.00 67.19 83 GLY A N 1
ATOM 652 C CA . GLY A 1 83 ? -11.584 -0.581 17.488 1.00 67.19 83 GLY A CA 1
ATOM 653 C C . GLY A 1 83 ? -10.301 -0.537 18.320 1.00 67.19 83 GLY A C 1
ATOM 654 O O . GLY A 1 83 ? -9.633 0.493 18.415 1.00 67.19 83 GLY A O 1
ATOM 655 N N . VAL A 1 84 ? -9.940 -1.678 18.901 1.00 73.25 84 VAL A N 1
ATOM 656 C CA . VAL A 1 84 ? -8.723 -1.844 19.703 1.00 73.25 84 VAL A CA 1
ATOM 657 C C . VAL A 1 84 ? -7.602 -2.339 18.800 1.00 73.25 84 VAL A C 1
ATOM 659 O O . VAL A 1 84 ? -7.768 -3.321 18.080 1.00 73.25 84 VAL A O 1
ATOM 662 N N . MET A 1 85 ? -6.460 -1.656 18.823 1.00 73.69 85 MET A N 1
ATOM 663 C CA . MET A 1 85 ? -5.278 -2.055 18.059 1.00 73.69 85 MET A CA 1
ATOM 664 C C . MET A 1 85 ? -4.850 -3.470 18.464 1.00 73.69 85 MET A C 1
ATOM 666 O O . MET A 1 85 ? -4.720 -3.775 19.648 1.00 73.69 85 MET A O 1
ATOM 670 N N . SER A 1 86 ? -4.647 -4.342 17.483 1.00 77.44 86 SER A N 1
ATOM 671 C CA . SER A 1 86 ? -4.171 -5.704 17.714 1.00 77.44 86 SER A CA 1
ATOM 672 C C . SER A 1 86 ? -2.646 -5.789 17.612 1.00 77.44 86 SER A C 1
ATOM 674 O O . SER A 1 86 ? -1.978 -4.877 17.131 1.00 77.44 86 SER A O 1
ATOM 676 N N . LYS A 1 87 ? -2.106 -6.946 17.998 1.00 83.25 87 LYS A N 1
ATOM 677 C CA . LYS A 1 87 ? -0.691 -7.310 17.832 1.00 83.25 87 LYS A CA 1
ATOM 678 C C . LYS A 1 87 ? -0.326 -7.748 16.404 1.00 83.25 87 LYS A C 1
ATOM 680 O O . LYS A 1 87 ? 0.822 -8.106 16.147 1.00 83.25 87 LYS A O 1
ATOM 685 N N . TYR A 1 88 ? -1.285 -7.772 15.478 1.00 79.50 88 TYR A N 1
ATOM 686 C CA . TYR A 1 88 ? -1.035 -8.181 14.100 1.00 79.50 88 TYR A CA 1
ATOM 687 C C . TYR A 1 88 ? -0.606 -6.994 13.247 1.00 79.50 88 TYR A C 1
ATOM 689 O O . TYR A 1 88 ? -1.365 -6.042 13.045 1.00 79.50 88 TYR A O 1
ATOM 697 N N . VAL A 1 89 ? 0.597 -7.112 12.695 1.00 80.06 89 VAL A N 1
ATOM 698 C CA . VAL A 1 89 ? 1.171 -6.175 11.733 1.00 80.06 89 VAL A CA 1
ATOM 699 C C . VAL A 1 89 ? 1.226 -6.852 10.369 1.00 80.06 89 VAL A C 1
ATOM 701 O O . VAL A 1 89 ? 1.667 -7.997 10.240 1.00 80.06 89 VAL A O 1
ATOM 704 N N . VAL A 1 90 ? 0.766 -6.147 9.341 1.00 83.62 90 VAL A N 1
ATOM 705 C CA . VAL A 1 90 ? 0.825 -6.582 7.946 1.00 83.62 90 VAL A CA 1
ATOM 706 C C . VAL A 1 90 ? 1.718 -5.623 7.182 1.00 83.62 90 VAL A C 1
ATOM 708 O O . VAL A 1 90 ? 1.433 -4.435 7.089 1.00 83.62 90 VAL A O 1
ATOM 711 N N . GLU A 1 91 ? 2.786 -6.145 6.601 1.00 86.06 91 GLU A N 1
ATOM 712 C CA . GLU A 1 91 ? 3.607 -5.425 5.635 1.00 86.06 91 GLU A CA 1
ATOM 713 C C . GLU A 1 91 ? 3.113 -5.799 4.231 1.00 86.06 91 GLU A C 1
ATOM 715 O O . GLU A 1 91 ? 3.270 -6.940 3.794 1.00 86.06 91 GLU A O 1
ATOM 720 N N . GLU A 1 92 ? 2.472 -4.861 3.539 1.00 88.19 92 GLU A N 1
ATOM 721 C CA . GLU A 1 92 ? 2.011 -5.011 2.156 1.00 88.19 92 GLU A CA 1
ATOM 722 C C . GLU A 1 92 ? 3.074 -4.466 1.196 1.00 88.19 92 GLU A C 1
ATOM 724 O O . GLU A 1 92 ? 3.493 -3.318 1.313 1.00 88.19 92 GLU A O 1
ATOM 729 N N . TYR A 1 93 ? 3.475 -5.266 0.212 1.00 88.44 93 TYR A N 1
ATOM 730 C CA . TYR A 1 93 ? 4.462 -4.931 -0.806 1.00 88.44 93 TYR A CA 1
ATOM 731 C C . TYR A 1 93 ? 3.808 -4.897 -2.186 1.00 88.44 93 TYR A C 1
ATOM 733 O O . TYR A 1 93 ? 3.219 -5.886 -2.641 1.00 88.44 93 TYR A O 1
ATOM 741 N N . ARG A 1 94 ? 3.954 -3.767 -2.880 1.00 89.44 94 ARG A N 1
ATOM 742 C CA . ARG A 1 94 ? 3.469 -3.560 -4.251 1.00 89.44 94 ARG A CA 1
ATOM 743 C C . ARG A 1 94 ? 4.644 -3.338 -5.183 1.00 89.44 94 ARG A C 1
ATOM 745 O O . ARG A 1 94 ? 5.457 -2.449 -4.941 1.00 89.44 94 ARG A O 1
ATOM 752 N N . LEU A 1 95 ? 4.737 -4.125 -6.249 1.00 86.62 95 LEU A N 1
ATOM 753 C CA . LEU A 1 95 ? 5.795 -3.942 -7.239 1.00 86.62 95 LEU A CA 1
ATOM 754 C C . LEU A 1 95 ? 5.586 -2.616 -7.979 1.00 86.62 95 LEU A C 1
ATOM 756 O O . LEU A 1 95 ? 4.464 -2.290 -8.361 1.00 86.62 95 LEU A O 1
ATOM 760 N N . ASN A 1 96 ? 6.659 -1.860 -8.208 1.00 83.88 96 ASN A N 1
ATOM 761 C CA . ASN A 1 96 ? 6.576 -0.652 -9.018 1.00 83.88 96 ASN A CA 1
ATOM 762 C C . ASN A 1 96 ? 6.320 -1.039 -10.492 1.00 83.88 96 ASN A C 1
ATOM 764 O O . ASN A 1 96 ? 7.148 -1.744 -11.081 1.00 83.88 96 ASN A O 1
ATOM 768 N N . PRO A 1 97 ? 5.234 -0.550 -11.130 1.00 78.69 97 PRO A N 1
ATOM 769 C CA . PRO A 1 97 ? 4.921 -0.853 -12.530 1.00 78.69 97 PRO A CA 1
ATOM 770 C C . PRO A 1 97 ? 6.045 -0.505 -13.513 1.00 78.69 97 PRO A C 1
ATOM 772 O O . PRO A 1 97 ? 6.153 -1.112 -14.575 1.00 78.69 97 PRO A O 1
ATOM 775 N N . LYS A 1 98 ? 6.922 0.442 -13.156 1.00 78.19 98 LYS A N 1
ATOM 776 C CA . LYS A 1 98 ? 8.064 0.861 -13.983 1.00 78.19 98 LYS A CA 1
ATOM 777 C C . LYS A 1 98 ? 9.238 -0.126 -13.956 1.00 78.19 98 LYS A C 1
ATOM 779 O O . LYS A 1 98 ? 10.152 -0.000 -14.767 1.00 78.19 98 LYS A O 1
ATOM 784 N N . VAL A 1 99 ? 9.255 -1.095 -13.034 1.00 76.50 99 VAL A N 1
ATOM 785 C CA . VAL A 1 99 ? 10.365 -2.061 -12.897 1.00 76.50 99 VAL A CA 1
ATOM 786 C C . VAL A 1 99 ? 10.402 -3.042 -14.052 1.00 76.50 99 VAL A C 1
ATOM 788 O O . VAL A 1 99 ? 11.486 -3.437 -14.485 1.00 76.50 99 VAL A O 1
ATOM 791 N N . THR A 1 100 ? 9.232 -3.408 -14.561 1.00 65.44 100 THR A N 1
ATOM 792 C CA . THR A 1 100 ? 9.080 -4.313 -15.690 1.00 65.44 100 THR A CA 1
ATOM 793 C C . THR A 1 100 ? 8.817 -3.497 -16.949 1.00 65.44 100 THR A C 1
ATOM 795 O O . THR A 1 100 ? 7.719 -3.011 -17.201 1.00 65.44 100 THR A O 1
ATOM 798 N N . ALA A 1 101 ? 9.820 -3.424 -17.823 1.00 58.59 101 ALA A N 1
ATOM 799 C CA . ALA A 1 101 ? 9.663 -2.968 -19.207 1.00 58.59 101 ALA A CA 1
ATOM 800 C C . ALA A 1 101 ? 8.865 -3.974 -20.074 1.00 58.59 101 ALA A C 1
ATOM 802 O O . ALA A 1 101 ? 9.027 -4.034 -21.296 1.00 58.59 101 ALA A O 1
ATOM 803 N N . ALA A 1 102 ? 8.039 -4.819 -19.448 1.00 52.50 102 ALA A N 1
ATOM 804 C CA . ALA A 1 102 ? 7.355 -5.909 -20.109 1.00 52.50 102 ALA A CA 1
ATOM 805 C C . ALA A 1 102 ? 6.307 -5.328 -21.062 1.00 52.50 102 ALA A C 1
ATOM 807 O O . ALA A 1 102 ? 5.325 -4.713 -20.652 1.00 52.50 102 ALA A O 1
ATOM 808 N N . HIS A 1 103 ? 6.519 -5.567 -22.352 1.00 58.72 103 HIS A N 1
ATOM 809 C CA . HIS A 1 103 ? 5.511 -5.404 -23.398 1.00 58.72 103 HIS A CA 1
ATOM 810 C C . HIS A 1 103 ? 4.351 -6.410 -23.247 1.00 58.72 103 HIS A C 1
ATOM 812 O O . HIS A 1 103 ? 3.440 -6.431 -24.069 1.00 58.72 103 HIS A O 1
ATOM 818 N N . ASP A 1 104 ? 4.372 -7.237 -22.197 1.00 68.19 104 ASP A N 1
ATOM 819 C CA . ASP A 1 104 ? 3.342 -8.216 -21.894 1.00 68.19 104 ASP A CA 1
ATOM 820 C C . ASP A 1 104 ? 2.250 -7.600 -21.007 1.00 68.19 104 ASP A C 1
ATOM 822 O O . ASP A 1 104 ? 2.441 -7.313 -19.819 1.00 68.19 104 ASP A O 1
ATOM 826 N N . ILE A 1 105 ? 1.079 -7.411 -21.613 1.00 70.56 105 ILE A N 1
ATOM 827 C CA . ILE A 1 105 ? -0.138 -6.914 -20.964 1.00 70.56 105 ILE A CA 1
ATOM 828 C C . ILE A 1 105 ? -0.537 -7.770 -19.753 1.00 70.56 105 ILE A C 1
ATOM 830 O O . ILE A 1 105 ? -1.058 -7.232 -18.776 1.00 70.56 105 ILE A O 1
ATOM 834 N N . ASN A 1 106 ? -0.258 -9.077 -19.767 1.00 72.38 106 ASN 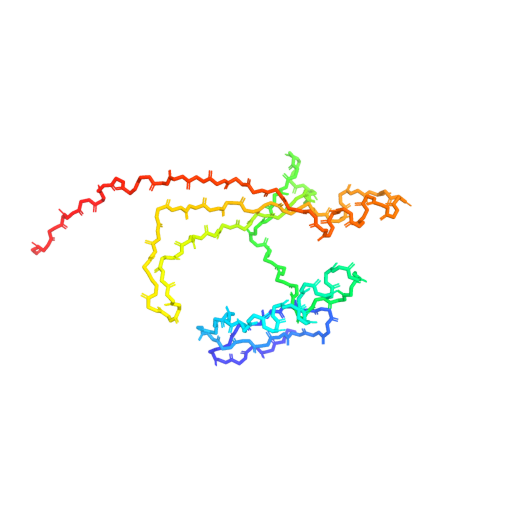A N 1
ATOM 835 C CA . ASN A 1 106 ? -0.606 -9.963 -18.658 1.00 72.38 106 ASN A CA 1
ATOM 836 C C . ASN A 1 106 ? 0.262 -9.681 -17.428 1.00 72.38 106 ASN A C 1
ATOM 838 O O . ASN A 1 106 ? -0.240 -9.690 -16.306 1.00 72.38 106 ASN A O 1
ATOM 842 N N . ILE A 1 107 ? 1.544 -9.364 -17.633 1.00 72.69 107 ILE A N 1
ATOM 843 C CA . ILE A 1 107 ? 2.465 -9.013 -16.544 1.00 72.69 107 ILE A CA 1
ATOM 844 C C . ILE A 1 107 ? 2.057 -7.675 -15.917 1.00 72.69 107 ILE A C 1
ATOM 846 O O . ILE A 1 107 ? 1.970 -7.591 -14.694 1.00 72.69 107 ILE A O 1
ATOM 850 N N . ARG A 1 108 ? 1.723 -6.659 -16.727 1.00 72.75 108 ARG A N 1
ATOM 851 C CA . ARG A 1 108 ? 1.219 -5.370 -16.209 1.00 72.75 108 ARG A CA 1
ATOM 852 C C . ARG A 1 108 ? -0.069 -5.531 -15.404 1.00 72.75 108 ARG A C 1
ATOM 854 O O . ARG A 1 108 ? -0.142 -5.053 -14.277 1.00 72.75 108 ARG A O 1
ATOM 861 N N . ASN A 1 109 ? -1.030 -6.289 -15.933 1.00 73.38 109 ASN A N 1
ATOM 862 C CA . ASN A 1 109 ? -2.279 -6.588 -15.230 1.00 73.38 109 ASN A CA 1
ATOM 863 C C . ASN A 1 109 ? -2.037 -7.273 -13.877 1.00 73.38 109 ASN A C 1
ATOM 865 O O . ASN A 1 109 ? -2.739 -6.994 -12.908 1.00 73.38 109 ASN A O 1
ATOM 869 N N . ASN A 1 110 ? -1.052 -8.169 -13.799 1.00 78.06 110 ASN A N 1
ATOM 870 C CA . ASN A 1 110 ? -0.710 -8.845 -12.551 1.00 78.06 110 ASN A CA 1
ATOM 871 C C . ASN A 1 110 ? -0.091 -7.888 -11.527 1.00 78.06 110 ASN A C 1
ATOM 873 O O . ASN A 1 110 ? -0.377 -8.025 -10.343 1.00 78.06 110 ASN A O 1
ATOM 877 N N . ILE A 1 111 ? 0.700 -6.903 -11.957 1.00 78.88 111 ILE A N 1
ATOM 878 C CA . ILE A 1 111 ? 1.328 -5.924 -11.054 1.00 78.88 111 ILE A CA 1
ATOM 879 C C . ILE A 1 111 ? 0.290 -5.037 -10.367 1.00 78.88 111 ILE A C 1
ATOM 881 O O . ILE A 1 111 ? 0.409 -4.756 -9.180 1.00 78.88 111 ILE A O 1
ATOM 885 N N . GLU A 1 112 ? -0.758 -4.637 -11.084 1.00 73.00 112 GLU A N 1
ATOM 886 C CA . GLU A 1 112 ? -1.842 -3.832 -10.506 1.00 73.00 112 GLU 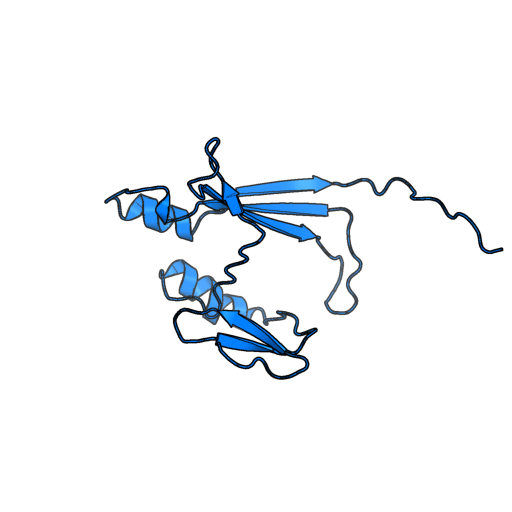A CA 1
ATOM 887 C C . GLU A 1 112 ? -2.765 -4.659 -9.594 1.00 73.00 112 GLU A C 1
ATOM 889 O O . GLU A 1 112 ? -3.372 -4.140 -8.648 1.00 73.00 112 GLU A O 1
ATOM 894 N N . LYS A 1 113 ? -2.896 -5.962 -9.871 1.00 77.19 113 LYS A N 1
ATOM 895 C CA . LYS A 1 113 ? -3.856 -6.844 -9.191 1.00 77.19 113 LYS A CA 1
ATOM 896 C C . LYS A 1 113 ? -3.273 -7.578 -7.990 1.00 77.19 113 LYS A C 1
ATOM 898 O O . LYS A 1 113 ? -4.025 -7.851 -7.055 1.00 77.19 113 LYS A O 1
ATOM 903 N N . LEU A 1 114 ? -1.979 -7.883 -8.001 1.00 80.94 114 LEU A N 1
ATOM 904 C CA . LEU A 1 114 ? -1.319 -8.676 -6.970 1.00 80.94 114 LEU A CA 1
ATOM 905 C C . LEU A 1 114 ? -0.554 -7.792 -5.986 1.00 80.94 114 LEU A C 1
ATOM 907 O O . LEU A 1 114 ? 0.087 -6.813 -6.354 1.00 80.94 114 LEU A O 1
ATOM 911 N N . VAL A 1 115 ? -0.599 -8.190 -4.720 1.00 87.31 115 VAL A N 1
ATOM 912 C CA . VAL A 1 115 ? 0.226 -7.643 -3.643 1.00 87.31 115 VAL A CA 1
ATOM 913 C C . VAL A 1 115 ? 0.846 -8.811 -2.887 1.00 87.31 115 VAL A C 1
ATOM 915 O O . VAL A 1 115 ? 0.240 -9.882 -2.799 1.00 87.31 115 VAL A O 1
ATOM 918 N N . LEU A 1 116 ? 2.050 -8.620 -2.357 1.00 89.44 116 LEU A N 1
ATOM 919 C CA . LEU A 1 116 ? 2.664 -9.579 -1.444 1.00 89.44 116 LEU A CA 1
ATOM 920 C C . LEU A 1 116 ? 2.468 -9.068 -0.019 1.00 89.44 116 LEU A C 1
ATOM 922 O O . LEU A 1 116 ? 2.794 -7.923 0.260 1.00 89.44 116 LEU A O 1
ATOM 926 N N . CYS A 1 117 ? 1.967 -9.905 0.883 1.00 88.12 117 CYS A N 1
ATOM 927 C CA . CYS A 1 117 ? 1.783 -9.531 2.282 1.00 88.12 117 CYS A CA 1
ATOM 928 C C . CYS A 1 117 ? 2.662 -10.396 3.183 1.00 88.12 117 CYS A C 1
ATOM 930 O O . CYS A 1 117 ? 2.643 -11.623 3.079 1.00 88.12 117 CYS A O 1
ATOM 932 N N . LYS A 1 118 ? 3.383 -9.760 4.108 1.00 87.56 118 LYS A N 1
ATOM 933 C CA . LYS A 1 118 ? 4.041 -10.420 5.237 1.00 87.56 118 LYS A CA 1
ATOM 934 C C . LYS A 1 118 ? 3.258 -10.093 6.501 1.00 87.56 118 LYS A C 1
ATOM 936 O O . LYS A 1 118 ? 3.176 -8.940 6.906 1.00 87.56 118 LYS A O 1
ATOM 941 N N . VAL A 1 119 ? 2.657 -11.115 7.098 1.00 86.69 119 VAL A N 1
ATOM 942 C CA . VAL A 1 119 ? 1.865 -10.991 8.326 1.00 86.69 119 VAL A CA 1
ATOM 943 C C . VAL A 1 119 ? 2.724 -11.435 9.499 1.00 86.69 119 VAL A C 1
ATOM 945 O O . VAL A 1 119 ? 3.322 -12.510 9.455 1.00 86.69 119 VAL A O 1
ATOM 948 N N . GLN A 1 120 ? 2.797 -10.609 10.536 1.00 85.81 120 GLN A N 1
ATOM 949 C CA . GLN A 1 120 ? 3.563 -10.891 11.742 1.00 85.81 120 GLN A CA 1
ATOM 950 C C . GLN A 1 120 ? 2.721 -10.622 12.981 1.00 85.81 120 GLN A C 1
ATOM 952 O O . GLN A 1 120 ? 1.928 -9.683 13.026 1.00 85.81 120 GLN A O 1
ATOM 957 N N . PHE A 1 121 ? 2.926 -11.452 13.996 1.00 87.81 121 PHE A N 1
ATOM 958 C CA . PHE A 1 121 ? 2.467 -11.173 15.344 1.00 87.81 121 PHE A CA 1
ATOM 959 C C . PHE A 1 121 ? 3.616 -10.501 16.088 1.00 87.81 121 PHE A C 1
ATOM 961 O O . PHE A 1 121 ? 4.696 -11.083 16.202 1.00 87.81 121 PHE A O 1
ATOM 968 N N . GLN A 1 122 ? 3.408 -9.271 16.539 1.00 79.62 122 GLN A N 1
ATOM 969 C CA . GLN A 1 122 ? 4.393 -8.547 17.323 1.00 79.62 122 GLN A CA 1
ATOM 970 C C . GLN A 1 122 ? 4.017 -8.678 18.793 1.00 79.62 122 GLN A C 1
ATOM 972 O O . GLN A 1 122 ? 3.002 -8.135 19.237 1.00 79.62 122 GLN A O 1
ATOM 977 N N . ASP A 1 123 ? 4.823 -9.417 19.556 1.00 66.88 123 ASP A N 1
ATOM 978 C CA . ASP A 1 123 ? 4.698 -9.356 21.002 1.00 66.88 123 ASP A CA 1
ATOM 979 C C . ASP A 1 123 ? 5.130 -7.969 21.452 1.00 66.88 123 ASP A C 1
ATOM 981 O O . ASP A 1 123 ? 6.290 -7.577 21.332 1.00 66.88 123 ASP A O 1
ATOM 985 N N . ILE A 1 124 ? 4.148 -7.211 21.929 1.00 56.59 124 ILE A N 1
ATOM 986 C CA . ILE A 1 124 ? 4.367 -6.048 22.773 1.00 56.59 124 ILE A CA 1
ATOM 987 C C . ILE A 1 124 ? 4.996 -6.623 24.043 1.00 56.59 124 ILE A C 1
ATOM 989 O O . ILE A 1 124 ? 4.282 -7.056 24.944 1.00 56.59 124 ILE A O 1
ATOM 993 N N . GLY A 1 125 ? 6.321 -6.768 24.050 1.00 50.59 125 GLY A N 1
ATOM 994 C CA . GLY A 1 125 ? 7.055 -6.860 25.299 1.00 50.59 125 GLY A CA 1
ATOM 995 C C . GLY A 1 125 ? 6.768 -5.578 26.066 1.00 50.59 125 GLY A C 1
ATOM 996 O O . GLY A 1 125 ? 6.777 -4.505 25.457 1.00 50.59 125 GLY A O 1
ATOM 997 N N . ASP A 1 126 ? 6.433 -5.721 27.346 1.00 44.41 126 ASP A N 1
ATOM 998 C CA . ASP A 1 126 ? 6.229 -4.624 28.283 1.00 44.41 126 ASP A CA 1
ATOM 999 C C . ASP A 1 126 ? 7.320 -3.564 28.079 1.00 44.41 126 ASP A C 1
ATOM 1001 O O . ASP A 1 126 ? 8.482 -3.780 28.411 1.00 44.41 126 ASP A O 1
ATOM 1005 N N . HIS A 1 127 ? 6.959 -2.426 27.4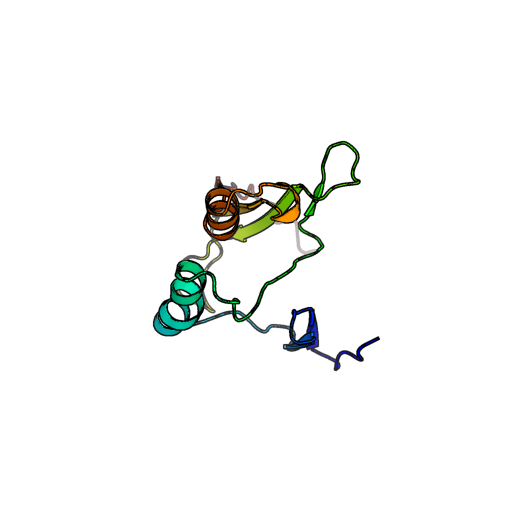85 1.00 48.03 127 HIS A N 1
ATOM 1006 C CA . HIS A 1 127 ? 7.699 -1.203 27.740 1.00 48.03 127 HIS A CA 1
ATOM 1007 C C . HIS A 1 127 ? 7.126 -0.658 29.040 1.00 48.03 127 HIS A C 1
ATOM 1009 O O . HIS A 1 127 ? 6.083 -0.008 29.050 1.00 48.03 127 HIS A O 1
ATOM 1015 N N . ASP A 1 128 ? 7.799 -1.084 30.102 1.00 39.53 128 ASP A N 1
ATOM 1016 C CA . ASP A 1 128 ? 7.732 -0.677 31.495 1.00 39.53 128 ASP A CA 1
ATOM 1017 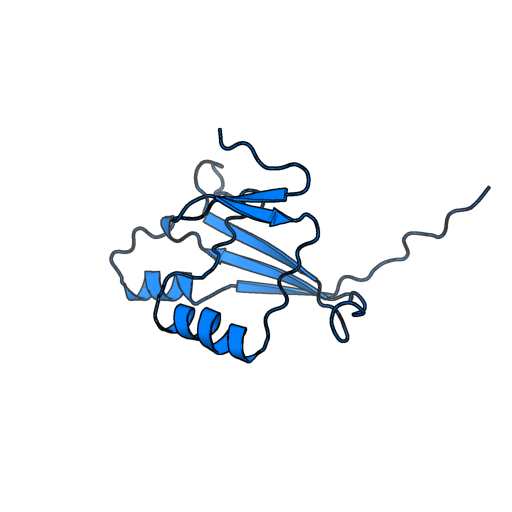C C . ASP A 1 128 ? 6.874 0.563 31.803 1.00 39.53 128 ASP A C 1
ATOM 1019 O O . ASP A 1 128 ? 7.109 1.675 31.321 1.00 39.53 128 ASP A O 1
ATOM 1023 N N . GLU A 1 129 ? 5.934 0.371 32.733 1.00 48.19 129 GLU A N 1
ATOM 1024 C CA . GLU A 1 129 ? 5.667 1.369 33.763 1.00 48.19 129 GLU A CA 1
ATOM 1025 C C . GLU A 1 129 ? 7.006 1.790 34.396 1.00 48.19 129 GLU A C 1
ATOM 1027 O O . GLU A 1 129 ? 7.518 1.115 35.284 1.00 48.19 129 GLU A O 1
ATOM 1032 N N . GLU A 1 130 ? 7.562 2.933 33.995 1.00 41.47 130 GLU A N 1
ATOM 1033 C CA . GLU A 1 130 ? 8.474 3.680 34.861 1.00 41.47 130 GLU A CA 1
ATOM 1034 C C . GLU A 1 130 ? 7.936 5.097 35.096 1.00 41.47 130 GLU A C 1
ATOM 1036 O O . GLU A 1 130 ? 8.196 6.054 34.373 1.00 41.47 130 GLU A O 1
ATOM 1041 N N . SER A 1 131 ? 7.134 5.148 36.162 1.00 39.34 131 SER A N 1
ATOM 1042 C CA . SER A 1 131 ? 7.206 6.122 37.250 1.00 39.34 131 SER A CA 1
ATOM 1043 C C . SER A 1 131 ? 6.881 7.584 36.949 1.00 39.34 131 SER A C 1
ATOM 1045 O O . SER A 1 131 ? 7.703 8.404 36.556 1.00 39.34 131 SER A O 1
ATOM 1047 N N . THR A 1 132 ? 5.669 7.934 37.378 1.00 37.47 132 THR A N 1
ATOM 1048 C CA . THR A 1 132 ? 5.463 9.130 38.202 1.00 37.47 132 THR A CA 1
ATOM 1049 C C . THR A 1 132 ? 6.487 9.155 39.342 1.00 37.47 132 THR A C 1
ATOM 1051 O O . THR A 1 132 ? 6.429 8.259 40.179 1.00 37.47 132 THR A O 1
ATOM 1054 N N . VAL A 1 133 ? 7.360 10.168 39.383 1.00 36.03 133 VAL A N 1
ATOM 1055 C CA . VAL A 1 133 ? 7.557 11.107 40.514 1.00 36.03 133 VAL A CA 1
ATOM 1056 C C . VAL A 1 133 ? 8.045 12.436 39.947 1.00 36.03 133 VAL A C 1
ATOM 1058 O O . VAL A 1 133 ? 9.051 12.423 39.207 1.00 36.03 133 VAL A O 1
#

Secondary structure (DSSP, 8-state):
---PPTTEEEEEETTEEEEEETT------HHHIIIIIIHHHHTTPPPS-----GGGEEEPTTSSSEEEEEEEEEEEESSTTSPEEEEEEEEEEEE-TTS-----HHHHHHHHH--EEEEEE------------

Sequence (133 aa):
MSDVPPGFIAIPTEHGDLFLAIGFKFAPKDVELVKSYLKNKVYGRSMPCEVAERDNQILDMNHDKVLAYKNVLVFYQGDSPNGVMSKYVVEEYRLNPKVTAAHDINIRNNIEKLVLCKVQFQDIGDHDEESTV

pLDDT: mean 71.11, std 13.16, range [36.03, 90.5]

Foldseek 3Di:
DDDQPPQWDWAQDPVGTDTDGVVDDPDDDPCCCVPQPVVCLVVVHDHPDDRPPVVQFDADPVNPDTFWGWDKDWDFDDDPPPTHTFQKIKIKIQGDLVVDPDPDPVVSSCRSNDIDIDIDRHPPDDPDDDDDD

InterPro domains:
  IPR003441 NAC domain [PS51005] (1-122)
  IPR036093 NAC domain superfamily [G3DSA:2.170.150.80] (51-124)
  IPR036093 NAC domain superfamily [SSF101941] (16-122)

Organism: Thalictrum thalictroides (NCBI:txid46969)